Protein AF-A0A0F2SJF5-F1 (afdb_monomer_lite)

Structure (mmCIF, N/CA/C/O backbone):
data_AF-A0A0F2SJF5-F1
#
_entry.id   AF-A0A0F2SJF5-F1
#
loop_
_atom_site.group_PDB
_atom_site.id
_atom_site.type_symbol
_atom_site.label_atom_id
_atom_site.label_alt_id
_atom_site.label_comp_id
_atom_site.label_asym_id
_atom_site.label_entity_id
_atom_site.label_seq_id
_atom_site.pdbx_PDB_ins_code
_atom_site.Cartn_x
_atom_site.Cartn_y
_atom_site.Cartn_z
_atom_site.occupancy
_atom_site.B_iso_or_equiv
_atom_site.auth_seq_id
_atom_site.auth_comp_id
_atom_site.auth_asym_id
_atom_site.auth_atom_id
_atom_site.pdbx_PDB_model_num
ATOM 1 N N . MET A 1 1 ? -1.513 16.500 18.910 1.00 50.47 1 MET A N 1
ATOM 2 C CA . MET A 1 1 ? -2.561 15.458 18.866 1.00 50.47 1 MET A CA 1
ATOM 3 C C . MET A 1 1 ? -1.915 14.178 19.374 1.00 50.47 1 MET A C 1
ATOM 5 O O . MET A 1 1 ? -0.747 13.997 19.050 1.00 50.47 1 MET A O 1
ATOM 9 N N . PRO A 1 2 ? -2.557 13.374 20.236 1.00 54.91 2 PRO A N 1
ATOM 10 C CA . PRO A 1 2 ? -1.952 12.128 20.703 1.00 54.91 2 PRO A CA 1
ATOM 11 C C . PRO A 1 2 ? -1.704 11.200 19.509 1.00 54.91 2 PRO A C 1
ATOM 13 O O . PRO A 1 2 ? -2.555 11.086 18.630 1.00 54.91 2 PRO A O 1
ATOM 16 N N . GLU A 1 3 ? -0.523 10.592 19.462 1.00 72.06 3 GLU A N 1
ATOM 17 C CA . GLU A 1 3 ? -0.127 9.669 18.400 1.00 72.06 3 GLU A CA 1
ATOM 18 C C . GLU A 1 3 ? -0.936 8.374 18.564 1.00 72.06 3 GLU A C 1
ATOM 20 O O . GLU A 1 3 ? -0.777 7.651 19.550 1.00 72.06 3 GLU A O 1
ATOM 25 N N . LEU A 1 4 ? -1.882 8.126 17.654 1.00 79.25 4 LEU A N 1
ATOM 26 C CA . LEU A 1 4 ? -2.663 6.892 17.650 1.00 79.25 4 LEU A CA 1
ATOM 27 C C . LEU A 1 4 ? -1.747 5.732 17.264 1.00 79.25 4 LEU A C 1
ATOM 29 O O . LEU A 1 4 ? -1.001 5.795 16.288 1.00 79.25 4 LEU A O 1
ATOM 33 N N . THR A 1 5 ? -1.818 4.647 18.025 1.00 88.44 5 THR A N 1
ATOM 34 C CA . THR A 1 5 ? -1.113 3.417 17.658 1.00 88.44 5 THR A CA 1
ATOM 35 C C . THR A 1 5 ? -1.734 2.806 16.401 1.00 88.44 5 THR A C 1
ATOM 37 O O . THR A 1 5 ? -2.933 2.942 16.166 1.00 88.44 5 THR A O 1
ATOM 40 N N . ILE A 1 6 ? -0.952 2.039 15.634 1.00 85.81 6 ILE A N 1
ATOM 41 C CA . ILE A 1 6 ? -1.422 1.355 14.411 1.00 85.81 6 ILE A CA 1
ATOM 42 C C . ILE A 1 6 ? -2.702 0.540 14.666 1.00 85.81 6 ILE A C 1
ATOM 44 O O . ILE A 1 6 ? -3.611 0.534 13.842 1.00 85.81 6 ILE A O 1
ATOM 48 N N . GLN A 1 7 ? -2.790 -0.124 15.823 1.00 88.38 7 GLN A N 1
ATOM 49 C CA . GLN A 1 7 ? -3.957 -0.922 16.209 1.00 88.38 7 GLN A CA 1
ATOM 50 C C . GLN A 1 7 ? -5.214 -0.057 16.386 1.00 88.38 7 GLN A C 1
ATOM 52 O O . GLN A 1 7 ? -6.292 -0.440 15.940 1.00 88.38 7 GLN A O 1
ATOM 57 N N . GLN A 1 8 ? -5.077 1.119 17.003 1.00 89.75 8 GLN A N 1
ATOM 58 C CA . GLN A 1 8 ? -6.186 2.057 17.197 1.00 89.75 8 GLN A CA 1
ATOM 59 C C . GLN A 1 8 ? -6.616 2.692 15.874 1.00 89.75 8 GLN A C 1
ATOM 61 O O . GLN A 1 8 ? -7.809 2.775 15.599 1.00 89.75 8 GLN A O 1
ATOM 66 N N . THR A 1 9 ? -5.657 3.086 15.035 1.00 88.31 9 THR A N 1
ATOM 67 C CA . THR A 1 9 ? -5.918 3.617 13.692 1.00 88.31 9 THR A CA 1
ATOM 68 C C . THR A 1 9 ? -6.687 2.603 12.847 1.00 88.31 9 THR A C 1
ATOM 70 O O . THR A 1 9 ? -7.678 2.955 12.212 1.00 88.31 9 THR A O 1
ATOM 73 N N . LEU A 1 10 ? -6.289 1.327 12.897 1.00 89.19 10 LEU A N 1
ATOM 74 C CA . LEU A 1 10 ? -6.969 0.248 12.184 1.00 89.19 10 LEU A CA 1
ATOM 75 C C . LEU A 1 10 ? -8.395 0.024 12.701 1.00 89.19 10 LEU A C 1
ATOM 77 O O . LEU A 1 10 ? -9.306 -0.163 11.898 1.00 89.19 10 LEU A O 1
ATOM 81 N N . LEU A 1 11 ? -8.596 0.052 14.022 1.00 91.44 11 LEU A N 1
ATOM 82 C CA . LEU A 1 11 ? -9.924 -0.088 14.619 1.00 91.44 11 LEU A CA 1
ATOM 83 C C . LEU A 1 11 ? -10.859 1.030 14.141 1.00 91.44 11 LEU A C 1
ATOM 85 O O . LEU A 1 11 ? -11.917 0.742 13.592 1.00 91.44 11 LEU A O 1
ATOM 89 N N . LEU A 1 12 ? -10.423 2.286 14.250 1.00 90.75 12 LEU A N 1
ATOM 90 C CA . LEU A 1 12 ? -11.207 3.452 13.836 1.00 90.75 12 LEU A CA 1
ATOM 91 C C . LEU A 1 12 ? -11.502 3.450 12.330 1.00 90.75 12 LEU A C 1
ATOM 93 O O . LEU A 1 12 ? -12.620 3.757 11.920 1.00 90.75 12 LEU A O 1
ATOM 97 N N . ALA A 1 13 ? -10.519 3.080 11.504 1.00 89.62 13 ALA A N 1
ATOM 98 C CA . ALA A 1 13 ? -10.708 2.941 10.063 1.00 89.62 13 ALA A CA 1
ATOM 99 C C . ALA A 1 13 ? -11.779 1.885 9.731 1.00 89.62 13 ALA A C 1
ATOM 101 O O . ALA A 1 13 ? -12.620 2.115 8.861 1.00 89.62 13 ALA A O 1
ATOM 102 N N . LYS A 1 14 ? -11.788 0.754 10.455 1.00 87.56 14 LYS A N 1
ATOM 103 C CA . LYS A 1 14 ? -12.785 -0.320 10.302 1.00 87.56 14 LYS A CA 1
ATOM 104 C C . LYS A 1 14 ? -14.168 0.054 10.832 1.00 87.56 14 LYS A C 1
ATOM 106 O O . LYS A 1 14 ? -15.163 -0.396 10.274 1.00 87.56 14 LYS A O 1
ATOM 111 N N . GLU A 1 15 ? -14.245 0.899 11.856 1.00 91.75 15 GLU A N 1
ATOM 112 C CA . GLU A 1 15 ? -15.508 1.440 12.383 1.00 91.75 15 GLU A CA 1
ATOM 113 C C . GLU A 1 15 ? -16.158 2.489 11.460 1.00 91.75 15 GLU A C 1
ATOM 115 O O . GLU A 1 15 ? -17.234 3.000 11.762 1.00 91.75 15 GLU A O 1
ATOM 120 N N . GLY A 1 16 ? -15.541 2.792 10.312 1.00 88.94 16 GLY A N 1
ATOM 121 C CA . GLY A 1 16 ? -16.091 3.699 9.305 1.00 88.94 16 GLY A CA 1
ATOM 122 C C . GLY A 1 16 ? -15.571 5.132 9.405 1.00 88.94 16 GLY A C 1
ATOM 123 O O . GLY A 1 16 ? -16.121 6.021 8.758 1.00 88.94 16 GLY A O 1
ATOM 124 N N . ASN A 1 17 ? -14.507 5.385 10.176 1.00 92.00 17 ASN A N 1
ATOM 125 C CA . ASN A 1 17 ? -13.851 6.689 10.172 1.00 92.00 17 ASN A CA 1
ATOM 126 C C . ASN A 1 17 ? -13.041 6.876 8.880 1.00 92.00 17 ASN A C 1
ATOM 128 O O . ASN A 1 17 ? -11.889 6.450 8.771 1.00 92.00 17 ASN A O 1
ATOM 132 N N . GLU A 1 18 ? -13.653 7.533 7.896 1.00 90.50 18 GLU A N 1
ATOM 133 C CA . GLU A 1 18 ? -13.079 7.695 6.559 1.00 90.50 18 GLU A CA 1
ATOM 134 C C . GLU A 1 18 ? -11.800 8.533 6.543 1.00 90.50 18 GLU A C 1
ATOM 136 O O . GLU A 1 18 ? -10.901 8.235 5.765 1.00 90.50 18 GLU A O 1
ATOM 141 N N . LEU A 1 19 ? -11.680 9.535 7.422 1.00 91.50 19 LEU A N 1
ATOM 142 C CA . LEU A 1 19 ? -10.476 10.366 7.515 1.00 91.50 19 LEU A CA 1
ATOM 143 C C . LEU A 1 19 ? -9.278 9.547 7.991 1.00 91.50 19 LEU A C 1
ATOM 145 O O 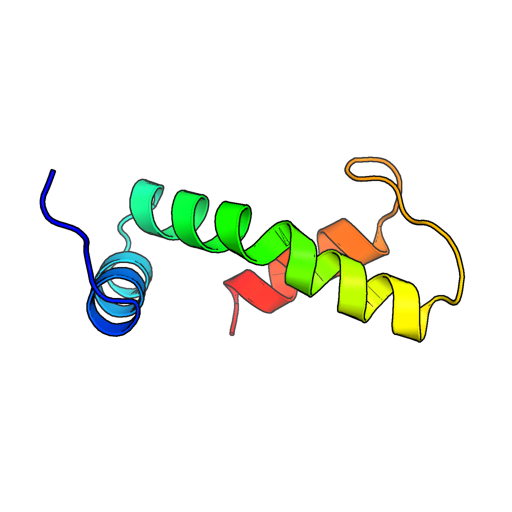. LEU A 1 19 ? -8.206 9.619 7.398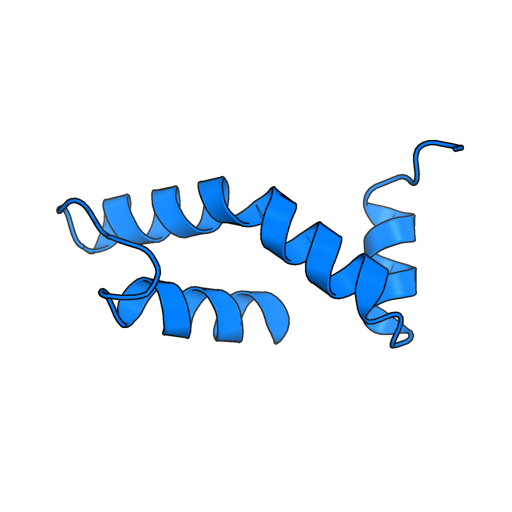 1.00 91.50 19 LEU A O 1
ATOM 149 N N . ILE A 1 20 ? -9.477 8.740 9.034 1.00 91.75 20 ILE A N 1
ATOM 150 C CA . ILE A 1 20 ? -8.433 7.863 9.570 1.00 91.75 20 ILE A CA 1
ATOM 151 C C . ILE A 1 20 ? -8.090 6.754 8.572 1.00 91.75 20 ILE A C 1
ATOM 153 O O . ILE A 1 20 ? -6.919 6.420 8.403 1.00 91.75 20 ILE A O 1
ATOM 157 N N . ARG A 1 21 ? -9.092 6.211 7.868 1.00 90.69 21 ARG A N 1
ATOM 158 C CA . ARG A 1 21 ? -8.888 5.231 6.794 1.00 90.69 21 ARG A CA 1
ATOM 159 C C . ARG A 1 21 ? -8.060 5.819 5.650 1.00 90.69 21 ARG A C 1
ATOM 161 O O . ARG A 1 21 ? -7.078 5.208 5.241 1.00 90.69 21 ARG A O 1
ATOM 168 N N . GLU A 1 22 ? -8.424 7.001 5.163 1.00 91.69 22 GLU A N 1
ATOM 169 C CA . GLU A 1 22 ? -7.698 7.687 4.092 1.00 91.69 22 GLU A CA 1
ATOM 170 C C . GLU A 1 22 ? -6.267 8.015 4.532 1.00 91.69 22 GLU A C 1
ATOM 172 O O . GLU A 1 22 ? -5.322 7.676 3.827 1.00 91.69 22 GLU A O 1
ATOM 177 N N . GLU A 1 23 ? -6.074 8.584 5.726 1.00 91.50 23 GLU A N 1
ATOM 178 C CA . GLU A 1 23 ? -4.741 8.864 6.273 1.00 91.50 23 GLU A CA 1
ATOM 179 C C . GLU A 1 23 ? -3.890 7.589 6.363 1.00 91.50 23 GLU A C 1
ATOM 181 O O . GLU A 1 23 ? -2.729 7.571 5.943 1.00 91.50 23 GLU A O 1
ATOM 186 N N . PHE A 1 24 ? -4.478 6.489 6.840 1.00 91.38 24 PHE A N 1
ATOM 187 C CA . PHE A 1 24 ? -3.810 5.196 6.908 1.00 91.38 24 PHE A CA 1
ATOM 188 C C . PHE A 1 24 ? -3.375 4.710 5.521 1.00 91.38 24 PHE A C 1
ATOM 190 O O . PHE A 1 24 ? -2.216 4.334 5.343 1.00 91.38 24 PHE A O 1
ATOM 197 N N . ILE A 1 25 ? -4.257 4.765 4.522 1.00 91.88 25 ILE A N 1
ATOM 198 C CA . ILE A 1 25 ? -3.949 4.364 3.142 1.00 91.88 25 ILE A CA 1
ATOM 199 C C . ILE A 1 25 ? -2.848 5.248 2.544 1.00 91.88 25 ILE A C 1
ATOM 201 O O . ILE A 1 25 ? -1.891 4.734 1.960 1.00 91.88 25 ILE A O 1
ATOM 205 N N . GLN A 1 26 ? -2.936 6.568 2.722 1.00 92.12 26 GLN A N 1
ATOM 206 C CA . GLN A 1 26 ? -1.945 7.524 2.219 1.00 92.12 26 GLN A CA 1
ATOM 207 C C . GLN A 1 26 ? -0.557 7.254 2.806 1.00 92.12 26 GLN A C 1
ATOM 209 O O . GLN A 1 26 ? 0.423 7.197 2.061 1.00 92.12 26 GLN A O 1
ATOM 214 N N . ASN A 1 27 ? -0.480 6.981 4.111 1.00 92.62 27 ASN A N 1
ATOM 215 C CA . ASN A 1 27 ? 0.769 6.632 4.788 1.00 92.62 27 ASN A CA 1
ATOM 216 C C . ASN A 1 27 ? 1.381 5.316 4.272 1.00 92.62 27 ASN A C 1
ATOM 218 O O . ASN A 1 27 ? 2.600 5.143 4.315 1.00 92.62 27 ASN A O 1
ATOM 222 N N . HIS A 1 28 ? 0.564 4.408 3.728 1.00 94.25 28 HIS A N 1
ATOM 223 C CA . HIS A 1 28 ? 1.009 3.123 3.178 1.00 94.25 28 HIS A CA 1
ATOM 224 C C . HIS A 1 28 ? 1.242 3.133 1.658 1.00 94.25 28 HIS A C 1
ATOM 226 O O . HIS A 1 28 ? 1.728 2.140 1.110 1.00 94.25 28 HIS A O 1
ATOM 232 N N . LYS A 1 29 ? 1.015 4.254 0.958 1.00 94.56 29 LYS A N 1
ATOM 233 C CA . LYS A 1 29 ? 1.327 4.382 -0.480 1.00 94.56 29 LYS A CA 1
ATOM 234 C C . LYS A 1 29 ? 2.758 3.974 -0.857 1.00 94.56 29 LYS A C 1
ATOM 236 O O . LYS A 1 29 ? 2.908 3.262 -1.851 1.00 94.56 29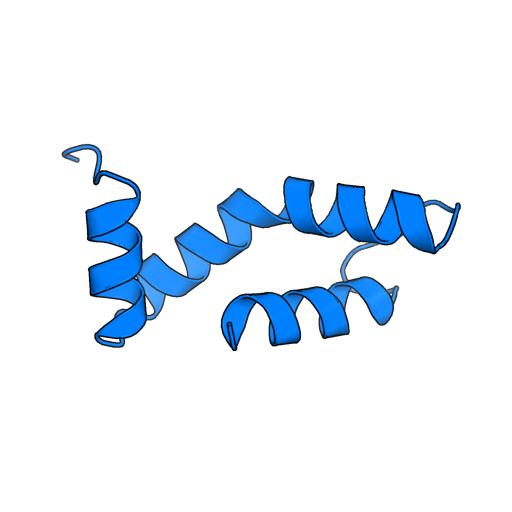 LYS A O 1
ATOM 241 N N . PRO A 1 30 ? 3.819 4.336 -0.105 1.00 95.31 30 PRO A N 1
ATOM 242 C CA . PRO A 1 30 ? 5.178 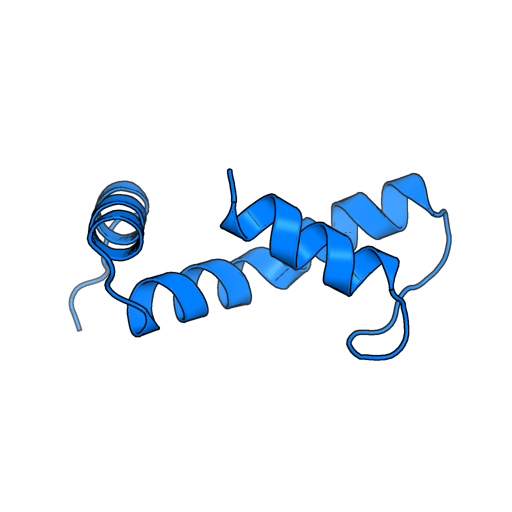3.893 -0.426 1.00 95.31 30 PRO A CA 1
ATOM 243 C C . PRO A 1 30 ? 5.342 2.368 -0.378 1.00 95.31 30 PRO A C 1
ATOM 245 O O . PRO A 1 30 ? 6.080 1.798 -1.182 1.00 95.31 30 PRO A O 1
ATOM 248 N N . PHE A 1 31 ? 4.638 1.699 0.540 1.00 95.25 31 PHE A N 1
ATOM 249 C CA . PHE A 1 31 ? 4.634 0.241 0.633 1.00 95.25 31 PHE A CA 1
ATOM 250 C C . PHE A 1 31 ? 3.951 -0.383 -0.587 1.00 95.25 31 PHE A C 1
ATOM 252 O O . PHE A 1 31 ? 4.550 -1.236 -1.242 1.00 95.25 31 PHE A O 1
ATOM 259 N N . ILE A 1 32 ? 2.758 0.103 -0.943 1.00 95.94 32 ILE A N 1
ATOM 260 C CA . ILE A 1 32 ? 2.014 -0.343 -2.131 1.00 95.94 32 ILE A CA 1
ATOM 261 C C . ILE A 1 32 ? 2.877 -0.185 -3.386 1.00 95.94 32 ILE A C 1
ATOM 263 O O . ILE A 1 32 ? 3.100 -1.144 -4.125 1.00 95.94 32 ILE A O 1
ATOM 267 N N . MET A 1 33 ? 3.465 0.998 -3.570 1.00 96.25 33 MET A N 1
ATOM 268 C CA . MET A 1 33 ? 4.337 1.291 -4.702 1.00 96.25 33 MET A CA 1
ATOM 269 C C . MET A 1 33 ? 5.543 0.349 -4.775 1.00 96.25 33 MET A C 1
ATOM 271 O O . MET A 1 33 ? 5.877 -0.139 -5.853 1.00 96.25 33 MET A O 1
ATOM 275 N N . LYS A 1 34 ? 6.184 0.053 -3.637 1.00 96.94 34 LYS A N 1
ATOM 276 C CA . LYS A 1 34 ? 7.318 -0.878 -3.572 1.00 96.94 34 LYS A CA 1
ATOM 277 C C . LYS A 1 34 ? 6.929 -2.287 -4.022 1.00 96.94 34 LYS A C 1
ATOM 279 O O . LYS A 1 34 ? 7.690 -2.924 -4.750 1.00 96.94 34 LYS A O 1
ATOM 284 N N . ILE A 1 35 ? 5.768 -2.780 -3.592 1.00 96.25 35 ILE A N 1
ATOM 285 C CA . ILE A 1 35 ? 5.273 -4.104 -3.985 1.00 96.25 35 ILE A CA 1
ATOM 286 C C . ILE A 1 35 ? 4.959 -4.136 -5.483 1.00 96.25 35 ILE A C 1
ATOM 288 O O . ILE A 1 35 ? 5.475 -5.006 -6.185 1.00 96.25 35 ILE A O 1
ATOM 292 N N . CYS A 1 36 ? 4.206 -3.159 -5.995 1.00 97.12 36 CYS A N 1
ATOM 293 C CA . CYS A 1 36 ? 3.873 -3.084 -7.417 1.00 97.12 36 CYS A CA 1
ATOM 294 C C . CYS A 1 36 ? 5.130 -2.957 -8.291 1.00 97.12 36 CYS A C 1
ATOM 296 O O . CYS A 1 36 ? 5.270 -3.687 -9.268 1.00 97.12 36 CYS A O 1
ATOM 298 N N . PHE A 1 37 ? 6.103 -2.126 -7.904 1.00 96.88 37 PHE A N 1
ATOM 299 C CA . PHE A 1 37 ? 7.394 -2.020 -8.595 1.00 96.88 37 PHE A CA 1
ATOM 300 C C . PHE A 1 37 ? 8.125 -3.368 -8.659 1.00 96.88 37 PHE A C 1
ATOM 302 O O . PHE A 1 37 ? 8.618 -3.776 -9.714 1.00 96.88 37 PHE A O 1
ATOM 309 N N . ASN A 1 38 ? 8.168 -4.094 -7.539 1.00 97.06 38 ASN A N 1
ATOM 310 C CA . ASN A 1 38 ? 8.832 -5.392 -7.468 1.00 97.06 38 ASN A CA 1
ATOM 311 C C . ASN A 1 38 ? 8.174 -6.455 -8.354 1.00 97.06 38 ASN A C 1
ATOM 313 O O . ASN A 1 38 ? 8.868 -7.390 -8.759 1.00 97.06 38 ASN A O 1
ATOM 317 N N . ILE A 1 39 ? 6.881 -6.326 -8.648 1.00 96.44 39 ILE A N 1
ATOM 318 C CA . ILE A 1 39 ? 6.129 -7.247 -9.507 1.00 96.44 39 ILE A CA 1
ATOM 319 C C . ILE A 1 39 ? 6.237 -6.817 -10.973 1.00 96.44 39 ILE A C 1
ATOM 321 O O . ILE A 1 39 ? 6.662 -7.611 -11.807 1.00 96.44 39 ILE A O 1
ATOM 325 N N . CYS A 1 40 ? 5.929 -5.555 -11.280 1.00 96.25 40 CYS A N 1
ATOM 326 C CA . CYS A 1 40 ? 5.898 -5.020 -12.644 1.00 96.25 40 CYS A CA 1
ATOM 327 C C . CYS A 1 40 ? 7.296 -4.806 -13.249 1.00 96.25 40 CYS A C 1
ATOM 329 O O . CYS A 1 40 ? 7.417 -4.663 -14.463 1.00 96.25 40 CYS A O 1
ATOM 331 N N . LYS A 1 41 ? 8.353 -4.763 -12.421 1.00 96.06 41 LYS A N 1
ATOM 332 C CA . LYS A 1 41 ? 9.761 -4.557 -12.824 1.00 96.06 41 LYS A CA 1
ATOM 333 C C . LYS A 1 41 ? 10.014 -3.262 -13.612 1.00 96.06 41 LYS A C 1
ATOM 335 O O . LYS A 1 41 ? 10.978 -3.170 -14.368 1.00 96.06 41 LYS A O 1
ATOM 340 N N . ARG A 1 42 ? 9.170 -2.250 -13.410 1.00 95.62 42 ARG A N 1
ATOM 341 C CA . ARG A 1 42 ? 9.257 -0.919 -14.028 1.00 95.62 42 ARG A CA 1
ATOM 342 C C . ARG A 1 42 ? 8.803 0.152 -13.040 1.00 95.62 42 ARG A C 1
ATOM 344 O O . ARG A 1 42 ? 8.081 -0.155 -12.093 1.00 95.62 42 ARG A O 1
ATOM 351 N N . TYR A 1 43 ? 9.196 1.402 -13.280 1.00 94.31 43 TYR A N 1
ATOM 352 C CA . TYR A 1 43 ? 8.643 2.543 -12.550 1.00 94.31 43 TYR A CA 1
ATOM 353 C C . TYR A 1 43 ? 7.146 2.700 -12.851 1.00 94.31 43 TYR A C 1
ATOM 355 O O . TYR A 1 43 ? 6.711 2.491 -13.985 1.00 94.31 43 TYR A O 1
ATOM 363 N N . LEU A 1 44 ? 6.387 3.058 -11.817 1.00 96.50 44 LEU A N 1
ATOM 364 C CA . LEU A 1 44 ? 4.942 3.278 -11.857 1.00 96.50 44 LEU A CA 1
ATOM 365 C C . LEU A 1 44 ? 4.646 4.707 -11.397 1.00 96.50 44 LEU A C 1
ATOM 367 O O . LEU A 1 44 ? 5.397 5.271 -10.603 1.00 96.50 44 LEU A O 1
ATOM 371 N N . THR A 1 45 ? 3.557 5.283 -11.879 1.00 96.44 45 THR A N 1
ATOM 372 C CA . THR A 1 45 ? 3.148 6.662 -11.631 1.00 96.44 45 THR A CA 1
ATOM 373 C C . THR A 1 45 ? 1.709 6.686 -11.138 1.00 96.44 45 THR A C 1
ATOM 375 O O . THR A 1 45 ? 0.793 6.192 -11.798 1.00 96.44 45 THR A O 1
ATOM 378 N N . TRP A 1 46 ? 1.495 7.285 -9.965 1.00 94.31 46 TRP A N 1
ATOM 379 C CA . TRP A 1 46 ? 0.157 7.480 -9.409 1.00 94.31 46 TRP A CA 1
ATOM 380 C C . TRP A 1 46 ? -0.724 8.286 -10.370 1.00 94.31 46 TRP A C 1
ATOM 382 O O . TRP A 1 46 ? -0.300 9.323 -10.873 1.00 94.31 46 TRP A O 1
ATOM 392 N N . GLY A 1 47 ? -1.953 7.820 -10.600 1.00 93.56 47 GLY A N 1
ATOM 393 C CA . GLY A 1 47 ? -2.906 8.470 -11.507 1.00 93.56 47 GLY A CA 1
ATOM 394 C C . GLY A 1 47 ? -2.687 8.174 -12.995 1.00 93.56 47 GLY A C 1
ATOM 395 O O . GLY A 1 47 ? -3.458 8.663 -13.812 1.00 93.56 47 GLY A O 1
ATOM 396 N N . HIS A 1 48 ? -1.671 7.379 -13.343 1.00 95.44 48 HIS A N 1
ATOM 397 C CA . HIS 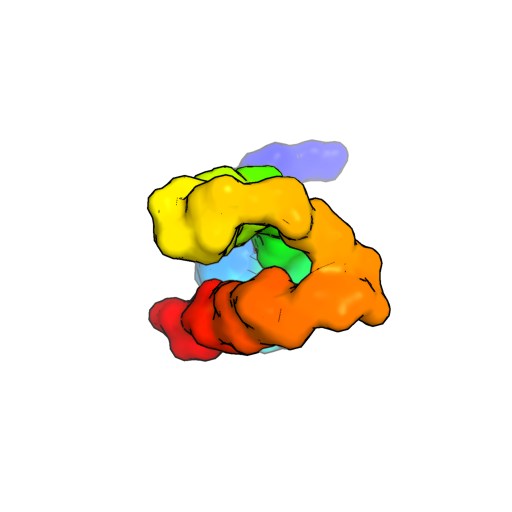A 1 48 ? -1.430 6.914 -14.710 1.00 95.44 48 HIS A CA 1
ATOM 398 C C . HIS A 1 48 ? -1.449 5.385 -14.806 1.00 95.44 48 HIS A C 1
ATOM 400 O O . HIS A 1 48 ? -2.036 4.839 -15.731 1.00 95.44 48 HIS A O 1
ATOM 406 N N . ASP A 1 49 ? -0.805 4.696 -13.863 1.00 97.25 49 ASP A N 1
ATOM 407 C CA . ASP A 1 49 ? -0.687 3.238 -13.885 1.00 97.25 49 ASP A CA 1
ATOM 408 C C . ASP A 1 49 ? -1.818 2.564 -13.096 1.00 97.25 49 ASP A C 1
ATOM 410 O O . ASP A 1 49 ? -1.953 2.754 -11.880 1.00 97.25 49 ASP A O 1
ATOM 414 N N . ASP A 1 50 ? -2.607 1.742 -13.790 1.00 96.50 50 ASP A N 1
ATOM 415 C CA . ASP A 1 50 ? -3.769 1.041 -13.234 1.00 96.50 50 ASP A CA 1
ATOM 416 C C . ASP A 1 50 ? -3.388 0.065 -12.115 1.00 96.50 50 ASP A C 1
ATOM 418 O O . ASP A 1 50 ? -4.169 -0.146 -11.186 1.00 96.50 50 ASP A O 1
ATOM 422 N N . GLU A 1 51 ? -2.174 -0.495 -12.140 1.00 96.62 51 GLU A N 1
ATOM 423 C CA . GLU A 1 51 ? -1.702 -1.429 -11.114 1.00 96.62 51 GLU A CA 1
ATOM 424 C C . GLU A 1 51 ? -1.682 -0.790 -9.723 1.00 96.62 51 GLU A C 1
ATOM 426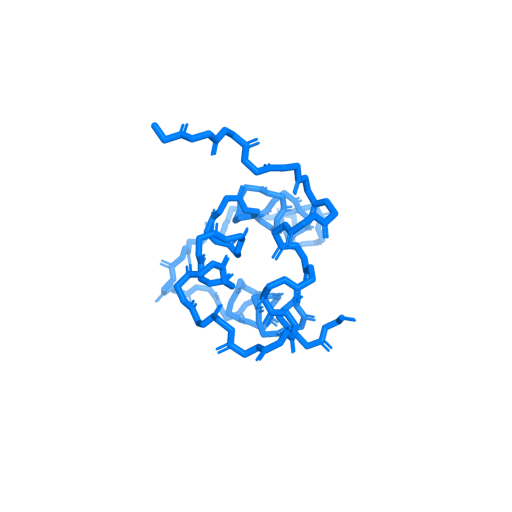 O O . GLU A 1 51 ? -1.976 -1.453 -8.729 1.00 96.62 51 GLU A O 1
ATOM 431 N N . LEU A 1 52 ? -1.364 0.504 -9.649 1.00 96.81 52 LEU A N 1
ATOM 432 C CA . LEU A 1 52 ? -1.367 1.250 -8.394 1.00 96.81 52 LEU A CA 1
ATOM 433 C C . LEU A 1 52 ? -2.794 1.515 -7.900 1.00 96.81 52 LEU A C 1
ATOM 435 O O . LEU A 1 52 ? -3.049 1.429 -6.698 1.00 96.81 52 LEU A O 1
ATOM 439 N N . SER A 1 53 ? -3.727 1.791 -8.813 1.00 95.38 53 SER A N 1
ATOM 440 C CA . SER A 1 53 ? -5.147 1.972 -8.491 1.00 95.38 53 SER A CA 1
ATOM 441 C C . SER A 1 53 ? -5.770 0.671 -7.978 1.00 95.38 53 SER A C 1
ATOM 443 O O . SER A 1 53 ? -6.420 0.667 -6.935 1.00 95.38 53 SER A O 1
ATOM 445 N N . ILE A 1 54 ? -5.507 -0.452 -8.653 1.00 95.88 54 ILE A N 1
ATOM 446 C CA . ILE A 1 54 ? -5.985 -1.779 -8.240 1.00 95.88 54 ILE A CA 1
ATOM 447 C C . ILE A 1 54 ? -5.385 -2.164 -6.885 1.00 95.88 54 ILE A C 1
ATOM 449 O O . ILE A 1 54 ? -6.101 -2.636 -6.004 1.00 95.88 54 ILE A O 1
ATOM 453 N N . ALA A 1 55 ? -4.087 -1.926 -6.683 1.00 96.19 55 ALA A N 1
ATOM 454 C CA . ALA A 1 55 ? -3.434 -2.251 -5.421 1.00 96.19 55 ALA A CA 1
ATOM 455 C C . ALA A 1 55 ? -3.952 -1.406 -4.247 1.00 96.19 55 ALA A C 1
ATOM 457 O O . ALA A 1 55 ? -4.054 -1.924 -3.138 1.00 96.19 55 ALA A O 1
ATOM 458 N N . LEU A 1 56 ? -4.320 -0.139 -4.474 1.00 94.94 56 LEU A N 1
ATOM 459 C CA . LEU A 1 56 ? -4.988 0.684 -3.461 1.00 94.94 56 LEU A CA 1
ATOM 460 C C . LEU A 1 56 ? -6.352 0.119 -3.065 1.00 94.94 56 LEU A C 1
ATOM 462 O O . LEU A 1 56 ? -6.643 0.037 -1.874 1.00 94.94 56 LEU A O 1
ATOM 466 N N . VAL A 1 57 ? -7.171 -0.276 -4.043 1.00 93.94 57 VAL A N 1
ATOM 467 C CA . VAL A 1 57 ? -8.489 -0.870 -3.774 1.00 93.94 57 VAL A CA 1
ATOM 468 C C . VAL A 1 57 ? -8.328 -2.167 -2.986 1.00 93.94 57 VAL A C 1
ATOM 470 O O . VAL A 1 57 ? -8.913 -2.298 -1.916 1.00 93.94 57 VAL A O 1
ATOM 473 N N . ALA A 1 58 ? -7.452 -3.067 -3.438 1.00 94.88 58 ALA A N 1
ATOM 474 C CA . ALA A 1 58 ? -7.186 -4.328 -2.749 1.00 94.88 58 ALA A CA 1
ATOM 475 C C . ALA A 1 58 ? -6.641 -4.124 -1.325 1.00 94.88 58 ALA A C 1
ATOM 477 O O . ALA A 1 58 ? -6.996 -4.866 -0.415 1.00 94.88 58 ALA A O 1
ATOM 478 N N . PHE A 1 59 ? -5.793 -3.112 -1.114 1.00 94.00 59 PHE A N 1
ATOM 479 C CA . PHE A 1 59 ? -5.293 -2.763 0.217 1.00 94.00 59 PHE A CA 1
ATOM 480 C C . PHE A 1 59 ? -6.402 -2.232 1.134 1.00 94.00 59 PHE A C 1
ATOM 482 O O . PHE A 1 59 ? -6.406 -2.543 2.319 1.00 94.00 59 PHE A O 1
ATOM 489 N N . ASN A 1 60 ? -7.333 -1.439 0.600 1.00 91.62 60 ASN A N 1
ATOM 490 C CA . ASN A 1 60 ? -8.466 -0.905 1.356 1.00 91.62 60 ASN A CA 1
ATOM 491 C C . ASN A 1 60 ? -9.529 -1.973 1.689 1.00 91.62 60 ASN A C 1
ATOM 493 O O . ASN A 1 60 ? -10.239 -1.827 2.679 1.00 91.62 60 ASN A O 1
ATOM 497 N N . GLU A 1 61 ? -9.660 -3.020 0.872 1.00 89.19 61 GLU A N 1
ATOM 498 C CA . GLU A 1 61 ? -10.625 -4.112 1.081 1.00 89.19 61 GLU A CA 1
ATOM 499 C C . GLU A 1 61 ? -10.155 -5.201 2.067 1.00 89.19 61 GLU A C 1
ATOM 501 O O . GLU A 1 61 ? -10.989 -5.965 2.556 1.00 89.19 61 GLU A O 1
ATOM 506 N N . ALA A 1 62 ? -8.850 -5.294 2.343 1.00 85.25 62 ALA A N 1
ATOM 507 C CA . ALA A 1 62 ? -8.241 -6.325 3.198 1.00 85.25 62 ALA A CA 1
ATOM 508 C C . ALA A 1 62 ? -8.489 -6.121 4.710 1.00 85.25 62 ALA A C 1
ATOM 510 O O . ALA A 1 62 ? -8.698 -7.139 5.415 1.00 85.25 62 ALA A O 1
#

Foldseek 3Di:
DPDDDPVRLVVCVVVPVVVSLVVVLVVCLVVLQVVLCVVVVDHDDPPPDVSSVVSSVVVSVD

Sequence (62 aa):
MPELTIQQTLLLAKEGNELIREEFIQNHKPFIMKICFNICKRYLTWGHDDELSIALVAFNEA

pLDDT: mean 91.35, std 8.33, range [50.47, 97.25]

Radius of gyration: 13.12 Å; chains: 1; bounding box: 26×23×35 Å

Secondary structure (DSSP, 8-state):
-----HHHHHHHHHTT-HHHHHHHHHHHHHHHHHHHHHHH-S---TTT-HHHHHHHHHHHH-